Protein AF-A0A532AKP9-F1 (afdb_monomer_lite)

Structure (mmCIF, N/CA/C/O backbone):
data_AF-A0A532AKP9-F1
#
_entry.id   AF-A0A532AKP9-F1
#
loop_
_atom_site.group_PDB
_atom_site.id
_atom_site.type_symbol
_atom_site.label_atom_id
_atom_site.label_alt_id
_atom_site.label_comp_id
_atom_site.label_asym_id
_atom_site.label_entity_id
_atom_site.label_seq_id
_atom_site.pdbx_PDB_ins_code
_atom_site.Cartn_x
_atom_site.Cartn_y
_atom_site.Cartn_z
_atom_site.occupancy
_atom_site.B_iso_or_equiv
_atom_site.auth_seq_id
_atom_site.auth_comp_id
_atom_site.auth_asym_id
_atom_site.auth_atom_id
_atom_site.pdbx_PDB_model_num
ATOM 1 N N . LEU A 1 1 ? 2.740 13.064 4.926 1.00 60.62 1 LEU A N 1
ATOM 2 C CA . LEU A 1 1 ? 3.885 12.216 4.530 1.00 60.62 1 LEU A CA 1
ATOM 3 C C . LEU A 1 1 ? 5.049 12.613 5.422 1.00 60.62 1 LEU A C 1
ATOM 5 O O . LEU A 1 1 ? 5.265 13.806 5.567 1.00 60.62 1 LEU A O 1
ATOM 9 N N . GLU A 1 2 ? 5.659 11.661 6.124 1.00 68.62 2 GLU A N 1
ATOM 10 C CA . GLU A 1 2 ? 6.677 11.938 7.153 1.00 68.62 2 GLU A CA 1
ATOM 11 C C . GLU A 1 2 ? 8.089 11.934 6.577 1.00 68.62 2 GLU A C 1
ATOM 13 O O . GLU A 1 2 ? 8.874 12.826 6.873 1.00 68.62 2 GLU A O 1
ATOM 18 N N . SER A 1 3 ? 8.390 10.981 5.694 1.00 80.19 3 SER A N 1
ATOM 19 C CA . SER A 1 3 ? 9.683 10.905 5.017 1.00 80.19 3 SER A CA 1
ATOM 20 C C . SER A 1 3 ? 9.569 10.133 3.700 1.00 80.19 3 SER A C 1
ATOM 22 O O . SER A 1 3 ? 8.757 9.211 3.582 1.00 80.19 3 SER A O 1
ATOM 24 N N . ILE A 1 4 ? 10.368 10.518 2.702 1.00 79.38 4 ILE A N 1
ATOM 25 C CA . ILE A 1 4 ? 10.598 9.745 1.473 1.00 79.38 4 ILE A CA 1
ATOM 26 C C . ILE A 1 4 ? 12.094 9.485 1.385 1.00 79.38 4 ILE A C 1
ATOM 28 O O . ILE A 1 4 ? 12.887 10.425 1.422 1.00 79.38 4 ILE A O 1
ATOM 32 N N . VAL A 1 5 ? 12.471 8.222 1.202 1.00 78.81 5 VAL A N 1
ATOM 33 C CA . VAL A 1 5 ? 13.857 7.830 0.942 1.00 78.81 5 VAL A CA 1
ATOM 34 C C . VAL A 1 5 ? 13.920 7.067 -0.375 1.00 78.81 5 VAL A C 1
ATOM 36 O O . VAL A 1 5 ? 13.180 6.105 -0.578 1.00 78.81 5 VAL A O 1
ATOM 39 N N . GLN A 1 6 ? 14.809 7.487 -1.275 1.00 72.81 6 GLN A N 1
ATOM 40 C CA . GLN A 1 6 ? 15.081 6.791 -2.532 1.00 72.81 6 GLN A CA 1
ATOM 41 C C . GLN A 1 6 ? 16.482 6.189 -2.479 1.00 72.81 6 GLN A C 1
ATOM 43 O O . GLN A 1 6 ? 17.468 6.914 -2.355 1.00 72.81 6 GLN A O 1
ATOM 48 N N . HIS A 1 7 ? 16.568 4.866 -2.587 1.00 67.12 7 HIS A N 1
ATOM 49 C CA . HIS A 1 7 ? 17.844 4.168 -2.694 1.00 67.12 7 HIS A CA 1
ATOM 50 C C . HIS A 1 7 ? 18.100 3.792 -4.155 1.00 67.12 7 HIS A C 1
ATOM 52 O O . HIS A 1 7 ? 17.241 3.225 -4.838 1.00 67.12 7 HIS A O 1
ATOM 58 N N . ALA A 1 8 ? 19.301 4.101 -4.645 1.00 57.97 8 ALA A N 1
ATOM 59 C CA . ALA A 1 8 ? 19.767 3.576 -5.918 1.00 57.97 8 ALA A CA 1
ATOM 60 C C . ALA A 1 8 ? 20.115 2.091 -5.750 1.00 57.97 8 ALA A C 1
ATOM 62 O O . ALA A 1 8 ? 20.965 1.740 -4.934 1.00 57.97 8 ALA A O 1
ATOM 63 N N . ALA A 1 9 ? 19.481 1.220 -6.532 1.00 58.00 9 ALA A N 1
ATOM 64 C CA . ALA A 1 9 ? 19.910 -0.165 -6.647 1.00 58.00 9 ALA A CA 1
ATOM 65 C C . ALA A 1 9 ? 21.173 -0.204 -7.523 1.00 58.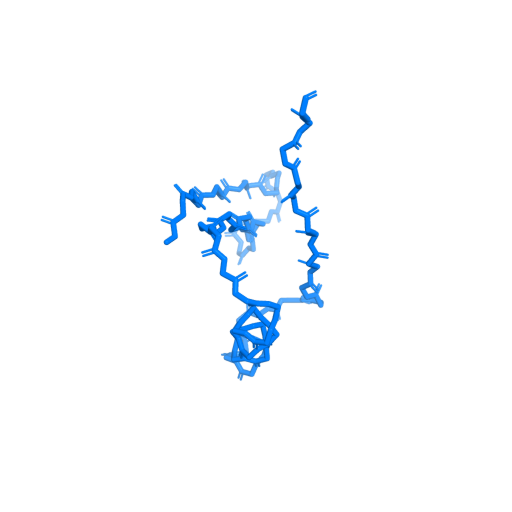00 9 ALA A C 1
ATOM 67 O O . ALA A 1 9 ? 21.050 -0.162 -8.738 1.00 58.00 9 ALA A O 1
ATOM 68 N N . GLY A 1 10 ? 22.370 -0.196 -6.924 1.00 57.84 10 GLY A N 1
ATOM 69 C CA . GLY A 1 10 ? 23.661 -0.460 -7.588 1.00 57.84 10 GLY A CA 1
ATOM 70 C C . GLY A 1 10 ? 23.992 0.316 -8.888 1.00 57.84 10 GLY A C 1
ATOM 71 O O . GLY A 1 10 ? 23.242 1.182 -9.338 1.00 57.84 10 GLY A O 1
ATOM 72 N N . PRO A 1 11 ? 25.153 0.040 -9.510 1.00 57.12 11 PRO A N 1
ATOM 73 C CA . PRO A 1 11 ? 25.551 0.681 -10.768 1.00 57.12 11 PRO A CA 1
ATOM 74 C C . PRO A 1 11 ? 24.782 0.177 -12.010 1.00 57.12 11 PRO A C 1
ATOM 76 O O . PRO A 1 11 ? 24.774 0.864 -13.025 1.00 57.12 11 PRO A O 1
ATOM 79 N N . GLU A 1 12 ? 24.087 -0.963 -11.931 1.00 52.94 12 GLU A N 1
ATOM 80 C CA . GLU A 1 12 ? 23.456 -1.649 -13.081 1.00 52.94 12 GLU A CA 1
ATOM 81 C C . GLU A 1 12 ? 21.961 -1.314 -13.307 1.00 52.94 12 GLU A C 1
ATOM 83 O O . GLU A 1 12 ? 21.355 -1.803 -14.255 1.00 52.94 12 GLU A O 1
ATOM 88 N N . THR A 1 13 ? 21.333 -0.464 -12.483 1.00 54.34 13 THR A N 1
ATOM 89 C CA . THR A 1 13 ? 19.894 -0.133 -12.613 1.00 54.34 13 THR A CA 1
ATOM 90 C C . THR A 1 13 ? 19.640 1.376 -12.588 1.00 54.34 13 THR A C 1
ATOM 92 O O . THR A 1 13 ? 19.032 1.945 -11.680 1.00 54.34 13 THR A O 1
ATOM 95 N N . ALA A 1 14 ? 20.106 2.076 -13.626 1.00 59.91 14 ALA A N 1
ATOM 96 C CA . ALA A 1 14 ? 19.812 3.501 -13.815 1.00 59.91 14 ALA A CA 1
ATOM 97 C C . ALA A 1 14 ? 18.306 3.786 -14.018 1.00 59.91 14 ALA A C 1
ATOM 99 O O . ALA A 1 14 ? 17.853 4.884 -13.707 1.00 59.91 14 ALA A O 1
ATOM 100 N N . LEU A 1 15 ? 17.534 2.794 -14.479 1.00 72.50 15 LEU A N 1
ATOM 101 C CA . LEU A 1 15 ? 16.121 2.941 -14.853 1.00 72.50 15 LEU A CA 1
ATOM 102 C C . LEU A 1 15 ? 15.119 2.644 -13.727 1.00 72.50 15 LEU A C 1
ATOM 104 O O . LEU A 1 15 ? 13.939 2.942 -13.879 1.00 72.50 15 LEU A O 1
ATOM 108 N N . GLN A 1 16 ? 15.555 2.048 -12.615 1.00 80.25 16 GLN A N 1
ATOM 109 C CA . GLN A 1 16 ? 14.668 1.631 -11.527 1.00 80.25 16 GLN A CA 1
ATOM 110 C C . GLN A 1 16 ? 15.269 2.032 -10.183 1.00 80.25 16 GLN A C 1
ATOM 112 O O . GLN A 1 16 ? 16.473 1.891 -9.957 1.00 80.25 16 GLN A O 1
ATOM 117 N N . LYS A 1 17 ? 14.436 2.569 -9.290 1.00 84.06 17 LYS A N 1
ATOM 118 C CA . LYS A 1 17 ? 14.846 3.036 -7.962 1.00 84.06 17 LYS A CA 1
ATOM 119 C C . LYS A 1 17 ? 13.899 2.479 -6.914 1.00 84.06 17 LYS A C 1
ATOM 121 O O . LYS A 1 17 ? 12.685 2.504 -7.104 1.00 84.06 17 LYS A O 1
ATOM 126 N N . THR A 1 18 ? 14.455 2.026 -5.796 1.00 86.88 18 THR A N 1
ATOM 127 C CA . THR A 1 18 ? 13.650 1.594 -4.653 1.00 86.88 18 THR A CA 1
ATOM 128 C C . THR A 1 18 ? 13.220 2.827 -3.873 1.00 86.88 18 THR A C 1
ATOM 130 O O . THR A 1 18 ? 14.063 3.565 -3.357 1.00 86.88 18 THR A O 1
ATOM 133 N N . VAL A 1 19 ? 11.910 3.050 -3.784 1.00 88.25 19 VAL A N 1
ATOM 134 C CA . VAL A 1 19 ? 11.318 4.161 -3.033 1.00 88.25 19 VAL A CA 1
ATOM 135 C C . VAL A 1 19 ? 10.698 3.619 -1.751 1.00 88.25 19 VAL A C 1
ATOM 137 O O . VAL A 1 19 ? 9.879 2.705 -1.791 1.00 88.25 19 VAL A O 1
ATOM 140 N N . ILE A 1 20 ? 11.076 4.201 -0.616 1.00 91.06 20 ILE A N 1
ATOM 141 C CA . ILE A 1 20 ? 10.506 3.907 0.697 1.00 91.06 20 ILE A CA 1
ATOM 142 C C . ILE A 1 20 ? 9.728 5.142 1.146 1.00 91.06 20 ILE A C 1
ATOM 144 O O . ILE A 1 20 ? 10.282 6.242 1.214 1.00 91.06 20 ILE A O 1
ATOM 148 N N . LEU A 1 21 ? 8.442 4.958 1.442 1.00 91.62 21 LEU A N 1
ATOM 149 C CA . LEU A 1 21 ? 7.558 6.011 1.929 1.00 91.62 21 LEU A CA 1
ATOM 150 C C . LEU A 1 21 ? 7.209 5.738 3.388 1.00 91.62 21 LEU A C 1
ATOM 152 O O . LEU A 1 21 ? 6.712 4.663 3.719 1.00 91.62 21 LEU A O 1
ATOM 156 N N . VAL A 1 22 ? 7.417 6.737 4.240 1.00 93.12 22 VAL A N 1
ATOM 157 C CA . VAL A 1 22 ? 6.960 6.727 5.630 1.00 93.12 22 VAL A CA 1
ATOM 158 C C . VAL A 1 22 ? 5.842 7.752 5.761 1.00 93.12 22 VAL A C 1
ATOM 160 O O . VAL A 1 22 ? 6.003 8.937 5.445 1.00 93.12 22 VAL A O 1
ATOM 163 N N . THR A 1 23 ? 4.668 7.294 6.180 1.00 92.19 23 THR A N 1
ATOM 164 C CA . THR A 1 23 ? 3.512 8.157 6.419 1.00 92.19 23 THR A CA 1
ATOM 165 C C . THR A 1 23 ? 3.485 8.603 7.872 1.00 92.19 23 THR A C 1
ATOM 167 O O . THR A 1 23 ? 3.993 7.908 8.741 1.00 92.19 23 THR A O 1
ATOM 170 N N . HIS A 1 24 ? 2.826 9.734 8.127 1.00 93.19 24 HIS A N 1
ATOM 171 C CA . HIS A 1 24 ? 2.372 10.028 9.485 1.00 93.19 24 HIS A CA 1
ATOM 172 C C . HIS A 1 24 ? 1.305 9.002 9.902 1.00 93.19 24 HIS A C 1
ATOM 174 O O . HIS A 1 24 ? 0.831 8.222 9.063 1.00 93.19 24 HIS A O 1
ATOM 180 N N . GLU A 1 25 ? 0.881 9.060 11.167 1.00 91.44 25 GLU A N 1
ATOM 181 C CA . GLU A 1 25 ? -0.279 8.310 11.645 1.00 91.44 25 GLU A CA 1
ATOM 182 C C . GLU A 1 25 ? -1.477 8.522 10.712 1.00 91.44 25 GLU A C 1
ATOM 184 O O . GLU A 1 25 ? -1.845 9.640 10.339 1.00 91.44 25 GLU A O 1
ATOM 189 N N . THR A 1 26 ? -2.050 7.411 10.270 1.00 93.94 26 THR A N 1
ATOM 190 C CA . THR A 1 26 ? -3.202 7.391 9.383 1.00 93.94 26 THR A CA 1
ATOM 191 C C . THR A 1 26 ? -3.914 6.049 9.511 1.00 93.94 26 THR A C 1
ATOM 193 O O . THR A 1 26 ? -3.422 5.123 10.153 1.00 93.94 26 THR A O 1
ATOM 196 N N . THR A 1 27 ? -5.089 5.930 8.901 1.00 94.88 27 THR A N 1
ATOM 197 C CA . THR A 1 27 ? -5.874 4.693 8.957 1.00 94.88 27 THR A CA 1
ATOM 198 C C . THR A 1 27 ? -5.356 3.659 7.960 1.00 94.88 27 THR A C 1
ATOM 200 O O . THR A 1 27 ? -4.956 3.999 6.845 1.00 94.88 27 THR A O 1
ATOM 203 N N . GLU A 1 28 ? -5.450 2.374 8.308 1.00 93.50 28 GLU A N 1
ATOM 204 C CA . GLU A 1 28 ? -5.088 1.276 7.398 1.00 93.50 28 GLU A CA 1
ATOM 205 C C . GLU A 1 28 ? -5.878 1.334 6.078 1.00 93.50 28 GLU A C 1
ATOM 207 O O . GLU A 1 28 ? -5.329 1.091 5.003 1.00 93.50 28 GLU A O 1
ATOM 212 N N . ALA A 1 29 ? -7.153 1.735 6.136 1.00 96.19 29 ALA A N 1
ATOM 213 C CA . ALA A 1 29 ? -7.994 1.897 4.953 1.00 96.19 29 ALA A CA 1
ATOM 214 C C . ALA A 1 29 ? -7.442 2.955 3.980 1.00 96.19 29 ALA A C 1
ATOM 216 O O . ALA A 1 29 ? -7.445 2.740 2.765 1.00 96.19 29 ALA A O 1
ATOM 217 N N . ALA A 1 30 ? -6.931 4.076 4.501 1.00 96.19 30 ALA A N 1
ATOM 218 C CA . ALA A 1 30 ? -6.304 5.110 3.683 1.00 96.19 30 ALA A CA 1
ATOM 219 C C . ALA A 1 30 ? -5.003 4.608 3.038 1.00 96.19 30 ALA A C 1
ATOM 221 O O . ALA A 1 30 ? -4.789 4.842 1.846 1.00 96.19 30 ALA A O 1
ATOM 222 N N . VAL A 1 31 ? -4.181 3.857 3.784 1.00 95.50 31 VAL A N 1
ATOM 223 C CA . VAL A 1 31 ? -2.954 3.237 3.252 1.00 95.50 31 VAL A CA 1
ATOM 224 C C . VAL A 1 31 ? -3.285 2.245 2.140 1.00 95.50 31 VAL A C 1
ATOM 226 O O . VAL A 1 31 ? -2.711 2.336 1.056 1.00 95.50 31 VAL A O 1
ATOM 229 N N . ARG A 1 32 ? -4.249 1.340 2.352 1.00 95.38 32 ARG A N 1
ATOM 230 C CA . ARG A 1 32 ? -4.649 0.351 1.338 1.00 95.38 32 ARG A CA 1
ATOM 231 C C . ARG A 1 32 ? -5.129 1.027 0.053 1.00 95.38 32 ARG A C 1
ATOM 233 O O . ARG A 1 32 ? -4.675 0.660 -1.027 1.00 95.38 32 ARG A O 1
ATOM 240 N N . LYS A 1 33 ? -5.976 2.057 0.165 1.00 96.81 33 LYS A N 1
ATOM 241 C CA . LYS A 1 33 ? -6.453 2.826 -0.995 1.00 96.81 33 LYS A CA 1
ATOM 242 C C . LYS A 1 33 ? -5.304 3.493 -1.759 1.00 96.81 33 LYS A C 1
ATOM 244 O O . LYS A 1 33 ? -5.308 3.490 -2.987 1.00 96.81 33 LYS A O 1
ATOM 249 N N . ALA A 1 34 ? -4.323 4.053 -1.052 1.00 95.25 34 ALA A N 1
ATOM 250 C CA . ALA A 1 34 ? -3.156 4.667 -1.680 1.00 95.25 34 ALA A CA 1
ATOM 251 C C . ALA A 1 34 ? -2.297 3.631 -2.423 1.00 95.25 34 ALA A C 1
ATOM 253 O O . ALA A 1 34 ? -1.927 3.858 -3.571 1.00 95.25 34 ALA A O 1
ATOM 254 N N . VAL A 1 35 ? -2.041 2.470 -1.812 1.00 94.94 35 VAL A N 1
ATOM 255 C CA . VAL A 1 35 ? -1.269 1.375 -2.428 1.00 94.94 35 VAL A CA 1
ATOM 256 C C . VAL A 1 35 ? -1.962 0.831 -3.678 1.00 94.94 35 VAL A C 1
ATOM 258 O O . VAL A 1 35 ? -1.303 0.592 -4.690 1.00 94.94 35 VAL A O 1
ATOM 261 N N . GLU A 1 36 ? -3.288 0.684 -3.649 1.00 95.88 36 GLU A N 1
ATOM 262 C CA . GLU A 1 36 ? -4.070 0.318 -4.835 1.00 95.88 36 GLU A CA 1
ATOM 263 C C . GLU A 1 36 ? -3.946 1.363 -5.949 1.00 95.88 36 GLU A C 1
ATOM 265 O O . GLU A 1 36 ? -3.820 0.997 -7.116 1.00 95.88 36 GLU A O 1
ATOM 270 N N . GLY A 1 37 ? -3.960 2.652 -5.595 1.00 96.19 37 GLY A N 1
ATOM 271 C CA . GLY A 1 37 ? -3.738 3.750 -6.535 1.00 96.19 37 GLY A CA 1
ATOM 272 C C . GLY A 1 37 ? -2.366 3.666 -7.203 1.00 96.19 37 GLY A C 1
ATOM 273 O O . GLY A 1 37 ? -2.292 3.635 -8.426 1.00 96.19 37 GLY A O 1
ATOM 274 N N . ILE A 1 38 ? -1.301 3.528 -6.410 1.00 93.31 38 ILE A N 1
ATOM 275 C CA . ILE A 1 38 ? 0.083 3.422 -6.906 1.00 93.31 38 ILE A CA 1
ATOM 276 C C . ILE A 1 38 ? 0.255 2.186 -7.799 1.00 93.31 38 ILE A C 1
ATOM 278 O O . ILE A 1 38 ? 0.910 2.249 -8.835 1.00 93.31 38 ILE A O 1
ATOM 282 N N . THR A 1 39 ? -0.366 1.062 -7.434 1.00 92.75 39 THR A N 1
ATOM 283 C CA . THR A 1 39 ? -0.302 -0.171 -8.236 1.00 92.75 39 THR A CA 1
ATOM 284 C C . THR A 1 39 ? -0.965 0.008 -9.606 1.00 92.75 39 THR A C 1
ATOM 286 O O . THR A 1 39 ? -0.486 -0.537 -10.596 1.00 92.75 39 THR A O 1
ATOM 289 N N . LYS A 1 40 ? -2.052 0.786 -9.682 1.00 94.81 40 LYS A N 1
ATOM 290 C CA . LYS A 1 40 ? -2.770 1.073 -10.936 1.00 94.81 40 LYS A CA 1
ATOM 291 C C . LYS A 1 40 ? -2.077 2.115 -11.814 1.00 94.81 40 LYS A C 1
ATOM 293 O O . LYS A 1 40 ? -2.360 2.158 -13.004 1.00 94.81 40 LYS A O 1
ATOM 298 N N . ASP A 1 41 ? -1.181 2.916 -11.246 1.00 92.62 41 ASP A N 1
ATOM 299 C CA . ASP A 1 41 ? -0.453 3.980 -11.948 1.00 92.62 41 ASP A CA 1
ATOM 300 C C . ASP A 1 41 ? 0.577 3.434 -12.961 1.00 92.62 41 ASP A C 1
ATOM 302 O O . ASP A 1 41 ? 1.048 4.148 -13.836 1.00 92.62 41 ASP A O 1
ATOM 306 N N . GLY A 1 42 ? 0.920 2.139 -12.879 1.00 90.31 42 GLY A N 1
ATOM 307 C CA . GLY A 1 42 ? 1.736 1.446 -13.887 1.00 90.31 42 GLY A CA 1
ATOM 308 C C . GLY A 1 42 ? 3.244 1.705 -13.805 1.00 90.31 42 GLY A C 1
ATOM 309 O O . GLY A 1 42 ? 3.992 1.237 -14.659 1.00 90.31 42 GLY A O 1
ATOM 310 N N . HIS A 1 43 ? 3.709 2.417 -12.776 1.00 89.81 43 HIS A N 1
ATOM 311 C CA . HIS A 1 43 ? 5.129 2.737 -12.572 1.00 89.81 43 HIS A CA 1
ATOM 312 C C . HIS A 1 43 ? 5.901 1.708 -11.733 1.00 89.81 43 HIS A C 1
ATOM 314 O O . HIS A 1 43 ? 7.122 1.808 -11.605 1.00 89.81 43 HIS A O 1
ATOM 320 N N . LEU A 1 44 ? 5.209 0.732 -11.141 1.00 90.38 44 LEU A N 1
ATOM 321 C CA . LEU A 1 44 ? 5.836 -0.303 -10.327 1.00 90.38 44 LEU A CA 1
ATOM 322 C C . LEU A 1 44 ? 6.348 -1.451 -11.196 1.00 90.38 44 LEU A C 1
ATOM 324 O O . LEU A 1 44 ? 5.651 -1.935 -12.084 1.00 90.38 44 LEU A O 1
ATOM 328 N N . THR A 1 45 ? 7.553 -1.917 -10.894 1.00 90.94 45 THR A N 1
ATOM 329 C CA . THR A 1 45 ? 8.167 -3.078 -11.550 1.00 90.94 45 THR A CA 1
ATOM 330 C C . THR A 1 45 ? 7.883 -4.382 -10.806 1.00 90.94 45 THR A C 1
ATOM 332 O O . THR A 1 45 ? 8.024 -5.454 -11.386 1.00 90.94 45 THR A O 1
ATOM 335 N N . ASP A 1 46 ? 7.451 -4.289 -9.546 1.00 89.50 46 ASP A N 1
ATOM 336 C CA . ASP A 1 46 ? 7.066 -5.409 -8.688 1.00 89.50 46 ASP A CA 1
ATOM 337 C C . ASP A 1 46 ? 6.004 -4.9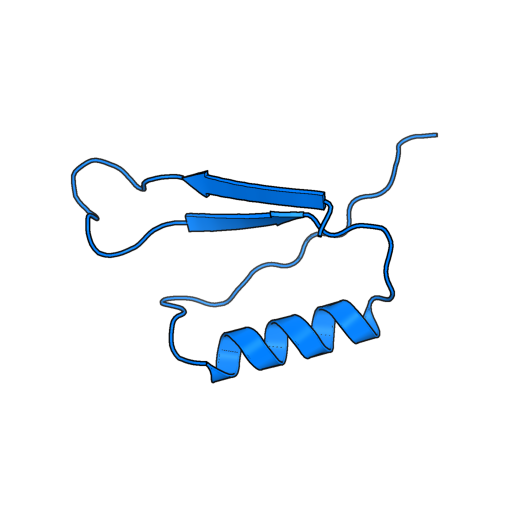61 -7.660 1.00 89.50 46 ASP A C 1
ATOM 339 O O . ASP A 1 46 ? 5.693 -3.773 -7.522 1.00 89.50 46 ASP A O 1
ATOM 343 N N . LYS A 1 47 ? 5.428 -5.915 -6.929 1.00 91.38 47 LYS A N 1
ATOM 344 C CA . LYS A 1 47 ? 4.399 -5.698 -5.917 1.00 91.38 47 LYS A CA 1
ATOM 345 C C . LYS A 1 47 ? 4.936 -4.850 -4.750 1.00 91.38 47 LYS A C 1
ATOM 347 O O . LYS A 1 47 ? 5.945 -5.212 -4.141 1.00 91.38 47 LYS A O 1
ATOM 352 N N . PRO A 1 48 ? 4.224 -3.781 -4.349 1.00 92.81 48 PRO A N 1
ATOM 353 C CA . PRO A 1 48 ? 4.626 -2.962 -3.212 1.00 92.81 48 PRO A CA 1
ATOM 354 C C . PRO A 1 48 ? 4.433 -3.713 -1.885 1.00 92.81 48 PRO A C 1
ATOM 356 O O . PRO A 1 48 ? 3.486 -4.488 -1.715 1.00 92.81 48 PRO A O 1
ATOM 359 N N . GLN A 1 49 ? 5.314 -3.447 -0.920 1.00 94.50 49 GLN A N 1
ATOM 360 C CA . GLN A 1 49 ? 5.245 -3.994 0.437 1.00 94.50 49 GLN A CA 1
ATOM 361 C C . GLN A 1 49 ? 4.754 -2.931 1.424 1.00 94.50 49 GLN A C 1
ATOM 363 O O . GLN A 1 49 ? 5.120 -1.763 1.322 1.00 94.50 49 GLN A O 1
ATOM 368 N N . VAL A 1 50 ? 3.935 -3.343 2.396 1.00 94.12 50 VAL A N 1
ATOM 369 C CA . VAL A 1 50 ? 3.411 -2.465 3.452 1.00 94.12 50 VAL A CA 1
ATOM 370 C C . VAL A 1 50 ? 3.825 -3.025 4.803 1.00 94.12 50 VAL A C 1
ATOM 372 O O . VAL A 1 50 ? 3.576 -4.194 5.091 1.00 94.12 50 VAL A O 1
ATOM 375 N N . ILE A 1 51 ? 4.440 -2.182 5.628 1.00 93.75 51 ILE A N 1
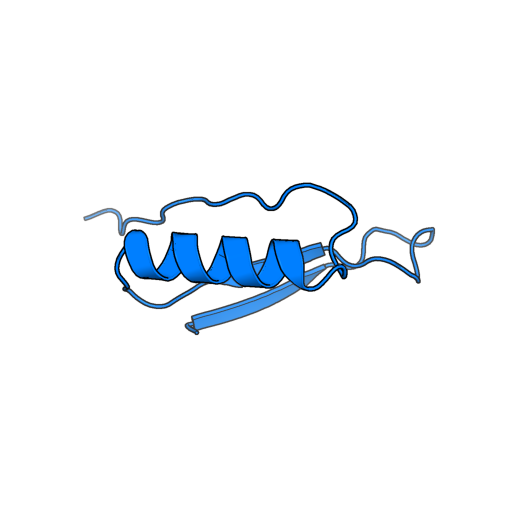ATOM 376 C CA . ILE A 1 51 ? 4.873 -2.518 6.985 1.00 93.75 51 ILE A CA 1
ATOM 377 C C . ILE A 1 51 ? 4.260 -1.486 7.933 1.00 93.75 51 ILE A C 1
ATOM 379 O O . ILE A 1 51 ? 4.404 -0.284 7.712 1.00 93.75 51 ILE A O 1
ATOM 383 N N . ARG A 1 52 ? 3.567 -1.949 8.980 1.00 92.75 52 ARG A N 1
ATOM 384 C CA . ARG A 1 52 ? 3.048 -1.079 10.043 1.00 92.75 52 ARG A CA 1
ATOM 385 C C . ARG A 1 52 ? 4.163 -0.785 11.045 1.00 92.75 52 ARG A C 1
ATOM 387 O O . ARG A 1 52 ? 4.816 -1.714 11.511 1.00 92.75 52 ARG A O 1
ATOM 394 N N . ILE A 1 53 ? 4.366 0.492 11.365 1.00 91.12 53 ILE A N 1
ATOM 395 C CA . ILE A 1 53 ? 5.350 0.950 12.352 1.00 91.12 53 ILE A CA 1
ATOM 396 C C . ILE A 1 53 ? 4.590 1.414 13.594 1.00 91.12 53 ILE A C 1
ATOM 398 O O . ILE A 1 53 ? 3.730 2.283 13.500 1.00 91.12 53 ILE A O 1
ATOM 402 N N . GLU A 1 54 ? 4.923 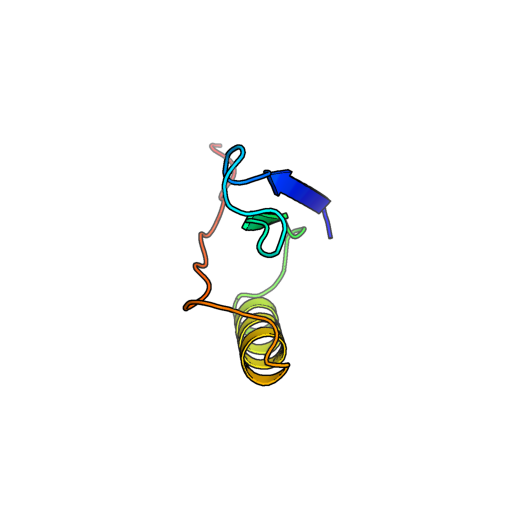0.834 14.743 1.00 90.38 54 GLU A N 1
ATOM 403 C CA . GLU A 1 54 ? 4.394 1.200 16.060 1.00 90.38 54 GLU A CA 1
ATOM 404 C C . GLU A 1 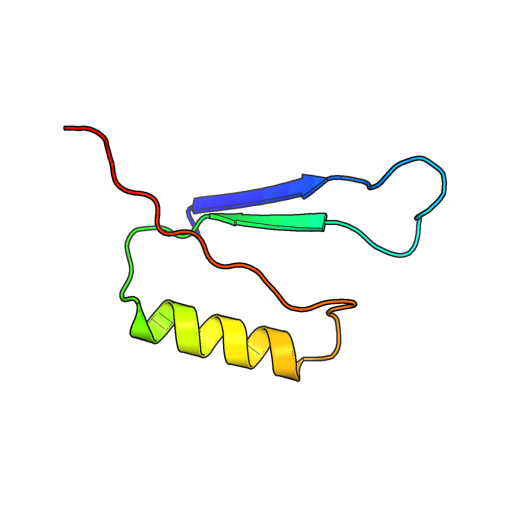54 ? 5.544 1.775 16.892 1.00 90.38 54 GLU A C 1
ATOM 406 O O . GLU A 1 54 ? 6.677 1.289 16.808 1.0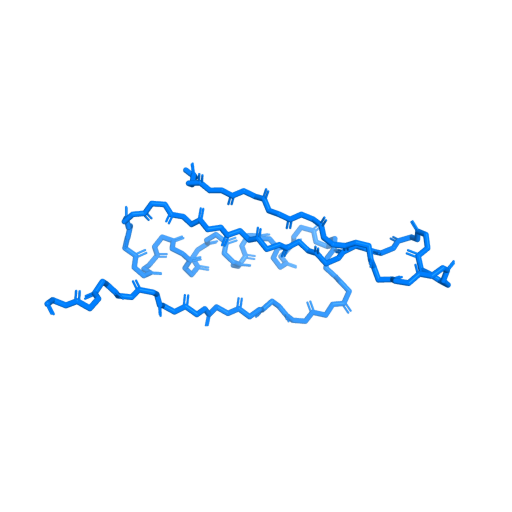0 90.38 54 GLU A O 1
ATOM 411 N N . ARG A 1 55 ? 5.283 2.799 17.708 1.00 86.44 55 ARG A N 1
ATOM 412 C CA . ARG A 1 55 ? 6.295 3.288 18.653 1.00 86.44 55 ARG A CA 1
ATOM 413 C C . ARG A 1 55 ? 6.430 2.273 19.787 1.00 86.44 55 ARG A C 1
ATOM 415 O O . ARG A 1 55 ? 5.427 1.892 20.384 1.00 86.44 55 ARG A O 1
ATOM 422 N N . ALA A 1 56 ? 7.656 1.844 20.081 1.00 81.75 56 ALA A N 1
ATOM 423 C CA . ALA A 1 56 ? 7.929 1.105 21.308 1.00 81.75 56 ALA A CA 1
ATOM 424 C C . ALA A 1 56 ? 7.652 2.049 22.489 1.00 81.75 56 ALA A C 1
ATOM 426 O O . ALA A 1 56 ? 8.245 3.129 22.549 1.00 81.75 56 ALA A O 1
ATOM 427 N N . GLY A 1 57 ? 6.674 1.689 23.321 1.00 63.75 57 GLY A N 1
ATOM 428 C CA . GLY A 1 57 ? 6.302 2.438 24.524 1.00 63.75 57 GLY A CA 1
ATOM 429 C C . GLY A 1 57 ? 7.334 2.331 25.634 1.00 63.75 57 GLY A C 1
ATOM 430 O O . GLY A 1 57 ? 8.141 1.374 25.604 1.00 63.75 57 GLY A O 1
#

Radius of gyration: 13.32 Å; chains: 1; bounding box: 34×18×39 Å

Sequence (57 aa):
LESIVQHAAGPETALQKTVILVTHETTEAAVRKAVEGITKDGHLTDKPQVIRIERAG

Foldseek 3Di:
DPDKDWDDPDPPCPPDIDIDDDDDDDDPVVVVVVLVVVVVVPSDPDRDDDDDDDDDD

Secondary structure (DSSP, 8-state):
--EEEEEE-TTT-TT-EEEEEEPPS--HHHHHHHHHHHHHTT--SS-----------

pLDDT: mean 84.42, std 13.34, range [52.94, 96.81]